Protein AF-A0A6V7LT53-F1 (afdb_monomer_lite)

InterPro domains:
  IPR000277 Cys/Met metabolism, pyridoxal phosphate-dependent enzyme [PF01053] (1-45)
  IPR000277 Cys/Met metabolism, pyridoxal phosphate-dependent enzyme [PTHR11808] (1-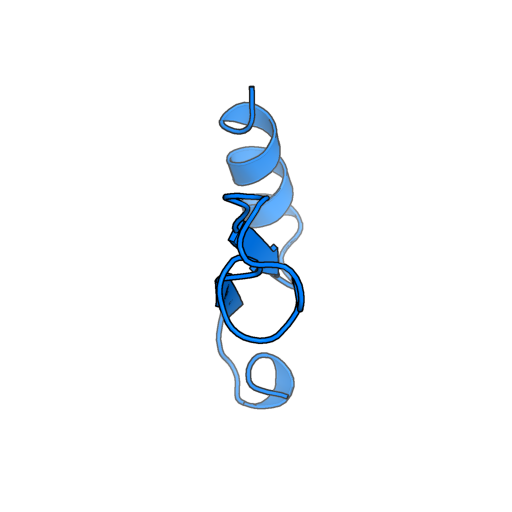45)
  IPR015421 Pyridoxal phosphate-dependent transferase, major domain [G3DSA:3.40.640.10] (1-45)
  IPR015424 Pyridoxal phosphate-dependent transferase [SSF53383] (1-45)

Sequence (45 aa):
KPLDLGADFVIYSLSKFMNGHSDVIMGAVITRRDDLEQRLRYIQN

Structure (mmCIF, N/CA/C/O backbone):
data_AF-A0A6V7LT53-F1
#
_entry.id   AF-A0A6V7LT53-F1
#
loop_
_atom_site.group_PDB
_atom_site.id
_atom_site.type_symbol
_atom_site.label_atom_id
_atom_site.label_alt_id
_atom_site.label_comp_id
_atom_site.label_asym_id
_atom_site.label_entity_id
_atom_site.label_seq_id
_atom_site.pdbx_PDB_ins_code
_atom_site.Cartn_x
_atom_site.Cartn_y
_atom_site.Cartn_z
_atom_site.occupancy
_atom_site.B_iso_or_equiv
_atom_site.auth_seq_id
_atom_site.auth_comp_id
_atom_site.auth_asym_id
_atom_site.auth_atom_id
_atom_site.pdbx_PDB_model_num
ATOM 1 N N . LYS A 1 1 ? -1.853 -4.232 -7.994 1.00 61.22 1 LYS A N 1
ATOM 2 C CA . LYS A 1 1 ? -2.880 -5.222 -7.595 1.00 61.22 1 LYS A CA 1
ATOM 3 C C . LYS A 1 1 ? -2.509 -6.092 -6.365 1.00 61.22 1 LYS A C 1
ATOM 5 O O . LYS A 1 1 ? -2.809 -7.275 -6.400 1.00 61.22 1 LYS A O 1
ATOM 10 N N . PRO A 1 2 ? -1.911 -5.589 -5.258 1.00 70.44 2 PRO A N 1
ATOM 11 C CA . PRO A 1 2 ? -1.815 -6.403 -4.031 1.00 70.44 2 PRO A CA 1
ATOM 12 C C . PRO A 1 2 ? -3.096 -6.369 -3.182 1.00 70.44 2 PRO A C 1
ATOM 14 O O . PRO A 1 2 ? -3.439 -7.363 -2.557 1.00 70.44 2 PRO A O 1
ATOM 17 N N . LEU A 1 3 ? -3.847 -5.259 -3.208 1.00 71.81 3 LEU A N 1
ATOM 18 C CA . LEU A 1 3 ? -5.131 -5.149 -2.502 1.00 71.81 3 LEU A CA 1
ATOM 19 C C . LEU A 1 3 ? -6.119 -6.221 -2.986 1.00 71.81 3 LEU A C 1
ATOM 21 O O . LEU A 1 3 ? -6.759 -6.886 -2.183 1.00 71.81 3 LEU A O 1
ATOM 25 N N . ASP A 1 4 ? -6.197 -6.474 -4.292 1.00 75.12 4 ASP A N 1
ATOM 26 C CA . ASP A 1 4 ? -7.084 -7.499 -4.875 1.00 75.12 4 ASP A CA 1
ATOM 27 C C . ASP A 1 4 ? -6.745 -8.933 -4.444 1.00 75.12 4 ASP A C 1
ATOM 29 O O . ASP A 1 4 ? -7.576 -9.821 -4.586 1.00 75.12 4 ASP A O 1
ATOM 33 N N . LEU A 1 5 ? -5.558 -9.147 -3.872 1.00 79.44 5 LEU A N 1
ATOM 34 C CA . LEU A 1 5 ? -5.110 -10.433 -3.335 1.00 79.44 5 LEU A CA 1
ATOM 35 C C . LEU A 1 5 ? -5.402 -10.586 -1.833 1.00 79.44 5 LEU A C 1
ATOM 37 O O . LEU A 1 5 ? -4.970 -11.559 -1.225 1.00 79.44 5 LEU A O 1
ATOM 41 N N . GLY A 1 6 ? -6.124 -9.634 -1.231 1.00 78.75 6 GLY A N 1
ATOM 42 C CA . GLY A 1 6 ? -6.501 -9.667 0.184 1.00 78.75 6 GLY A CA 1
ATOM 43 C C . GLY A 1 6 ? -5.536 -8.940 1.120 1.00 78.75 6 GLY A C 1
ATOM 44 O O . GLY A 1 6 ? -5.671 -9.064 2.329 1.00 78.75 6 GLY A O 1
ATOM 45 N N . ALA A 1 7 ? -4.578 -8.170 0.597 1.00 80.56 7 ALA A N 1
ATOM 46 C CA . ALA A 1 7 ? -3.740 -7.326 1.445 1.00 80.56 7 ALA A CA 1
ATOM 47 C C . ALA A 1 7 ? -4.564 -6.182 2.066 1.00 80.56 7 ALA A C 1
ATOM 49 O O . ALA A 1 7 ? -5.264 -5.464 1.348 1.00 80.56 7 ALA A O 1
ATOM 50 N N . ASP A 1 8 ? -4.435 -5.971 3.378 1.00 72.75 8 ASP A N 1
ATOM 51 C CA . ASP A 1 8 ? -5.058 -4.841 4.088 1.00 72.75 8 ASP A CA 1
ATOM 52 C C . ASP A 1 8 ? -4.361 -3.502 3.800 1.00 72.75 8 ASP A C 1
ATOM 54 O O . ASP A 1 8 ? -4.992 -2.440 3.796 1.00 72.75 8 ASP A O 1
ATOM 58 N N . PHE A 1 9 ? -3.054 -3.558 3.524 1.00 77.69 9 PHE A N 1
ATOM 59 C CA . PHE A 1 9 ? -2.218 -2.396 3.256 1.00 77.69 9 PHE A CA 1
ATOM 60 C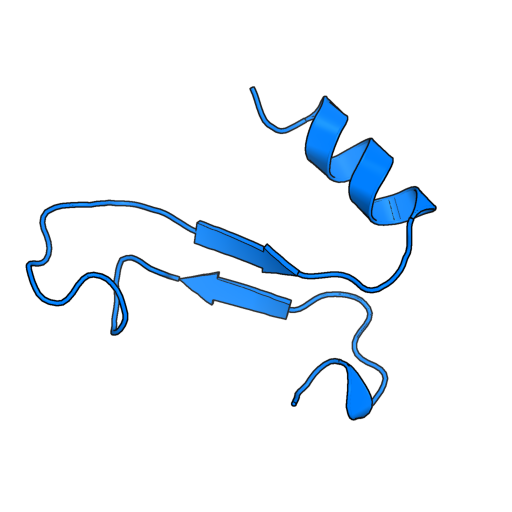 C . PHE A 1 9 ? -1.273 -2.636 2.092 1.00 77.69 9 PHE A C 1
ATOM 62 O O . PHE A 1 9 ? -0.671 -3.702 1.950 1.00 77.69 9 PHE A O 1
ATOM 69 N N . VAL A 1 10 ? -1.079 -1.589 1.299 1.00 81.25 10 VAL A N 1
ATOM 70 C CA . VAL A 1 10 ? -0.013 -1.520 0.307 1.00 81.25 10 VAL A CA 1
ATOM 71 C C . VAL A 1 10 ? 0.775 -0.248 0.532 1.00 81.25 10 VAL A C 1
ATOM 73 O O . VAL A 1 10 ? 0.218 0.845 0.499 1.00 81.25 10 VAL A O 1
ATOM 76 N N . ILE A 1 11 ? 2.077 -0.399 0.751 1.00 79.75 11 ILE A N 1
ATOM 77 C CA . ILE A 1 11 ? 2.990 0.713 0.995 1.00 79.75 11 ILE A CA 1
ATOM 78 C C . ILE A 1 11 ? 3.874 0.880 -0.237 1.00 79.75 11 ILE A C 1
ATOM 80 O O . ILE A 1 11 ? 4.563 -0.055 -0.647 1.00 79.75 11 ILE A O 1
ATOM 84 N N . TYR A 1 12 ? 3.865 2.077 -0.814 1.00 77.12 12 TYR A N 1
ATOM 85 C CA . TYR A 1 12 ? 4.735 2.461 -1.917 1.00 77.12 12 TYR A CA 1
ATOM 86 C C . TYR A 1 12 ? 5.795 3.444 -1.429 1.00 77.12 12 TYR A C 1
ATOM 88 O O . TYR A 1 12 ? 5.484 4.483 -0.850 1.00 77.12 12 TYR A O 1
ATOM 96 N N . SER A 1 13 ? 7.059 3.134 -1.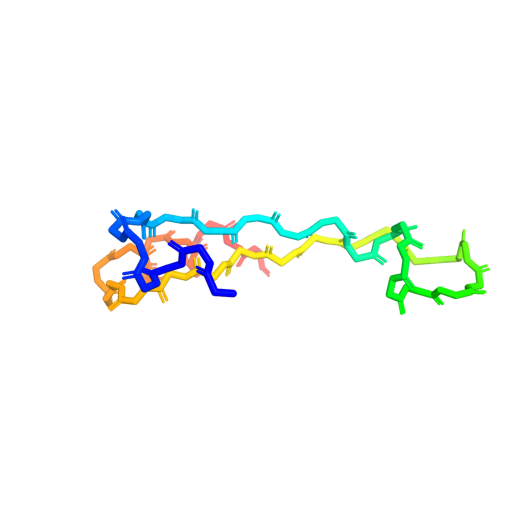714 1.00 71.69 13 SER A N 1
ATOM 97 C CA . SER A 1 13 ? 8.151 4.103 -1.632 1.00 71.69 13 SER A CA 1
ATOM 98 C C . SER A 1 13 ? 8.153 4.915 -2.925 1.00 71.69 13 SER A C 1
ATOM 100 O O . SER A 1 13 ? 8.606 4.439 -3.968 1.00 71.69 13 SER A O 1
ATOM 102 N N . LEU A 1 14 ? 7.613 6.133 -2.861 1.00 67.62 14 LEU A N 1
ATOM 103 C CA . LEU A 1 14 ? 7.542 7.023 -4.019 1.00 67.62 14 LEU A CA 1
ATOM 104 C C . LEU A 1 14 ? 8.924 7.586 -4.370 1.00 67.62 14 LEU A C 1
ATOM 106 O O . LEU A 1 14 ? 9.214 7.792 -5.543 1.00 67.62 14 LEU A O 1
ATOM 110 N N . SER A 1 15 ? 9.815 7.697 -3.381 1.00 60.62 15 SER A N 1
ATOM 111 C CA . SER A 1 15 ? 11.222 8.101 -3.528 1.00 60.62 15 SER A CA 1
ATOM 112 C C . SER A 1 15 ? 12.093 7.180 -4.392 1.00 60.62 15 SER A C 1
ATOM 114 O O . SER A 1 15 ? 13.208 7.553 -4.743 1.00 60.62 15 SER A O 1
ATOM 116 N N . LYS A 1 16 ? 11.612 5.979 -4.735 1.00 57.78 16 LYS A N 1
ATOM 117 C CA . LYS A 1 16 ? 12.302 5.041 -5.632 1.00 57.78 16 LYS A CA 1
ATOM 118 C C . LYS A 1 16 ? 11.923 5.317 -7.095 1.00 57.78 16 LYS A C 1
ATOM 120 O O . LYS A 1 16 ? 12.456 6.219 -7.723 1.00 57.78 16 LYS A O 1
ATOM 125 N N . PHE A 1 17 ? 11.003 4.527 -7.647 1.00 54.66 17 PHE A N 1
ATOM 126 C CA . PHE A 1 17 ? 10.696 4.519 -9.082 1.00 54.66 17 PHE A CA 1
ATOM 127 C C . PHE A 1 17 ? 9.723 5.615 -9.529 1.00 54.66 17 PHE A C 1
ATOM 129 O O . PHE A 1 17 ? 9.686 5.927 -10.714 1.00 54.66 17 PHE A O 1
ATOM 136 N N . MET A 1 18 ? 8.922 6.177 -8.617 1.00 54.44 18 MET A N 1
ATOM 137 C CA . MET A 1 18 ? 7.885 7.150 -8.982 1.00 54.44 18 MET A CA 1
ATOM 138 C C . MET A 1 18 ? 8.392 8.590 -8.992 1.00 54.44 18 MET A C 1
ATOM 140 O O . MET A 1 18 ? 7.858 9.399 -9.740 1.00 54.44 18 MET A O 1
ATOM 144 N N . ASN A 1 19 ? 9.422 8.904 -8.204 1.00 55.81 19 ASN A N 1
ATOM 145 C CA . ASN A 1 19 ? 9.955 10.256 -8.143 1.00 55.81 19 ASN A CA 1
ATOM 146 C C . ASN A 1 19 ? 10.848 10.614 -9.347 1.00 55.81 19 ASN A C 1
ATOM 148 O O . ASN A 1 19 ? 10.932 11.777 -9.705 1.00 55.81 19 ASN A O 1
ATOM 152 N N . GLY A 1 20 ? 11.508 9.647 -9.999 1.00 56.16 20 GLY A N 1
ATOM 153 C CA . GLY A 1 20 ? 12.255 9.852 -11.258 1.00 56.16 20 GLY A CA 1
ATOM 154 C C . GLY A 1 20 ? 13.464 10.810 -11.210 1.00 56.16 20 GLY A C 1
ATOM 155 O O . GLY A 1 20 ? 14.299 10.761 -12.109 1.00 56.16 20 GLY A O 1
ATOM 156 N N . HIS A 1 21 ? 13.588 11.638 -10.168 1.00 61.78 21 HIS A N 1
ATOM 157 C CA . HIS A 1 21 ? 14.564 12.721 -10.034 1.00 61.78 21 HIS A CA 1
ATOM 158 C C . HIS A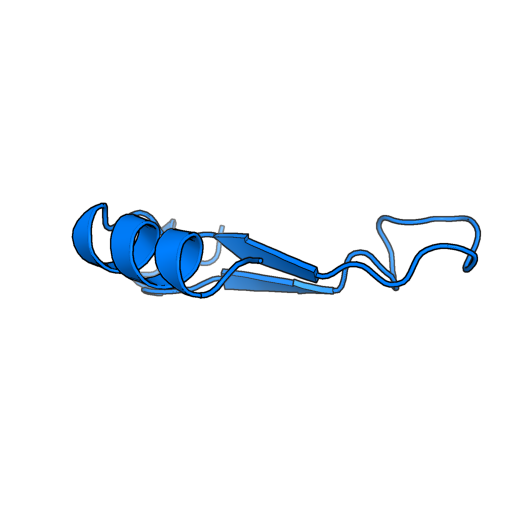 1 21 ? 15.286 12.728 -8.666 1.00 61.78 21 HIS A C 1
ATOM 160 O O . HIS A 1 21 ? 16.129 13.580 -8.410 1.00 61.78 21 HIS A O 1
ATOM 166 N N . SER A 1 22 ? 15.028 11.724 -7.810 1.00 58.28 22 SER A N 1
ATOM 167 C CA . SER A 1 22 ? 15.732 11.463 -6.530 1.00 58.28 22 SER A CA 1
ATOM 168 C C . SER A 1 22 ? 15.760 12.614 -5.505 1.00 58.28 22 SER A C 1
ATOM 170 O O . SER A 1 22 ? 16.517 12.571 -4.540 1.00 58.28 22 SER A O 1
AT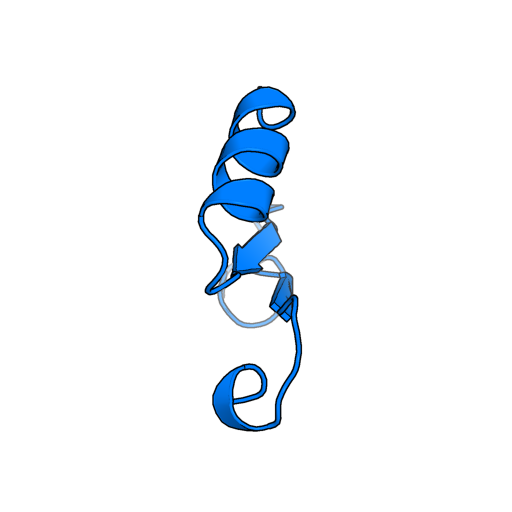OM 172 N N . ASP A 1 23 ? 14.910 13.613 -5.681 1.00 65.88 23 ASP A N 1
ATOM 173 C CA . ASP A 1 23 ? 14.824 14.872 -4.934 1.00 65.88 23 ASP A CA 1
ATOM 174 C C . ASP A 1 23 ? 13.667 14.935 -3.915 1.00 65.88 23 ASP A C 1
ATOM 176 O O . ASP A 1 23 ? 13.624 15.835 -3.078 1.00 65.88 23 ASP A O 1
ATOM 180 N N . VAL A 1 24 ? 12.755 13.959 -3.921 1.00 63.66 24 VAL A N 1
ATOM 181 C CA . VAL A 1 24 ? 11.588 13.886 -3.034 1.00 63.66 24 VAL A CA 1
ATOM 182 C C . VAL A 1 24 ? 11.606 12.588 -2.235 1.00 63.66 24 VAL A C 1
ATOM 184 O O . VAL A 1 24 ? 11.587 11.478 -2.779 1.00 63.66 24 VAL A O 1
ATOM 187 N N . ILE A 1 25 ? 11.571 12.729 -0.908 1.00 73.00 25 ILE A N 1
ATOM 188 C CA . ILE A 1 25 ? 11.334 11.622 0.018 1.00 73.00 25 ILE A CA 1
ATOM 189 C C . ILE A 1 25 ? 9.843 11.586 0.340 1.00 73.00 25 ILE A C 1
ATOM 191 O O . ILE A 1 25 ? 9.350 12.381 1.133 1.00 73.00 25 ILE A O 1
ATOM 195 N N . MET A 1 26 ? 9.118 10.656 -0.283 1.00 71.06 26 MET A N 1
ATOM 196 C CA . MET A 1 26 ? 7.694 10.457 -0.025 1.00 71.06 26 MET A CA 1
ATOM 197 C C . MET A 1 26 ? 7.342 8.967 -0.025 1.00 71.06 26 MET A C 1
ATOM 199 O O . MET A 1 26 ? 7.907 8.166 -0.778 1.00 71.06 26 MET A O 1
ATOM 203 N N . GLY A 1 27 ? 6.402 8.596 0.838 1.00 79.06 27 GLY A N 1
ATOM 204 C CA . GLY A 1 27 ? 5.768 7.285 0.863 1.00 79.06 27 GLY A CA 1
ATOM 205 C C . GLY A 1 27 ? 4.256 7.436 0.745 1.00 79.06 27 GLY A C 1
ATOM 206 O O . GLY A 1 27 ? 3.699 8.433 1.197 1.00 79.06 27 GLY A O 1
ATOM 207 N N . ALA A 1 28 ? 3.598 6.451 0.143 1.00 79.38 28 ALA A N 1
ATOM 208 C CA . ALA A 1 28 ? 2.144 6.369 0.096 1.00 79.38 28 ALA A CA 1
ATOM 209 C C . ALA A 1 28 ? 1.682 5.055 0.719 1.00 79.38 28 ALA A C 1
ATOM 211 O O . ALA A 1 28 ? 2.243 3.996 0.436 1.00 79.38 28 ALA A O 1
ATOM 212 N N . VAL A 1 29 ? 0.643 5.125 1.544 1.00 82.94 29 VAL A N 1
ATOM 213 C CA . VAL A 1 29 ? -0.038 3.957 2.103 1.00 82.94 29 VAL A CA 1
ATOM 214 C C . VAL A 1 29 ? -1.430 3.909 1.490 1.00 82.94 29 VAL A C 1
ATOM 216 O O . VAL A 1 29 ? -2.166 4.889 1.554 1.00 82.94 29 VAL A O 1
ATOM 219 N N . ILE A 1 30 ? -1.780 2.784 0.873 1.00 83.62 30 ILE A N 1
ATOM 220 C CA . ILE A 1 30 ? -3.088 2.555 0.259 1.00 83.62 30 ILE A CA 1
ATOM 221 C C . ILE A 1 30 ? -3.781 1.432 1.022 1.00 83.62 30 ILE A C 1
ATOM 223 O O . ILE A 1 30 ? -3.218 0.350 1.202 1.00 83.62 30 ILE A O 1
ATOM 227 N N . THR A 1 31 ? -5.013 1.686 1.444 1.00 84.31 31 THR A N 1
ATOM 228 C CA . THR A 1 31 ? -5.903 0.706 2.068 1.00 84.31 31 THR A CA 1
ATOM 229 C C . THR A 1 31 ? -7.301 0.838 1.465 1.00 84.31 31 THR A C 1
ATOM 231 O O . THR A 1 31 ? -7.638 1.883 0.914 1.00 84.31 31 THR A O 1
ATOM 234 N N . ARG A 1 32 ? -8.106 -0.229 1.521 1.00 82.38 32 ARG A N 1
ATOM 235 C CA . ARG A 1 32 ? -9.527 -0.209 1.108 1.00 82.38 32 ARG A CA 1
ATOM 236 C C . ARG A 1 32 ? -10.488 -0.091 2.291 1.00 82.38 32 ARG A C 1
ATOM 238 O O . ARG A 1 32 ? -11.692 -0.226 2.115 1.00 82.38 32 ARG A O 1
ATOM 245 N N . ARG A 1 33 ? -9.944 0.060 3.497 1.00 82.88 33 ARG A N 1
ATOM 246 C CA . ARG A 1 33 ? -10.683 0.056 4.752 1.00 82.88 33 ARG A CA 1
ATOM 247 C C . ARG A 1 33 ? -10.763 1.468 5.306 1.00 82.88 33 ARG A C 1
ATOM 249 O O . ARG A 1 33 ? -9.741 2.030 5.698 1.00 82.88 33 ARG A O 1
ATOM 256 N N . ASP A 1 34 ? -11.977 1.998 5.371 1.00 83.75 34 ASP A N 1
ATOM 257 C CA . ASP A 1 34 ? -12.234 3.361 5.843 1.00 83.75 34 ASP A CA 1
ATOM 258 C C . ASP A 1 34 ?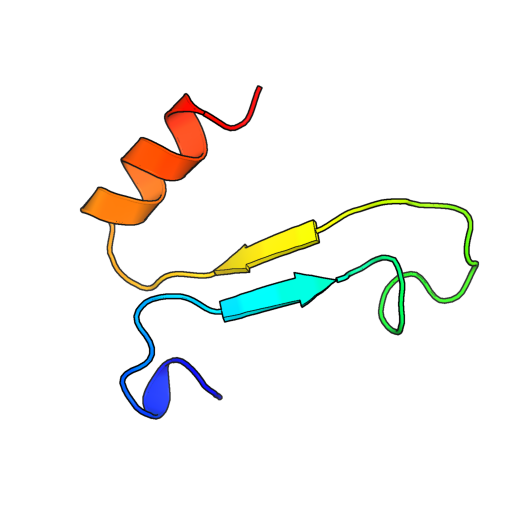 -11.816 3.549 7.312 1.00 83.75 34 ASP A C 1
ATOM 260 O O . ASP A 1 34 ? -11.296 4.597 7.685 1.00 83.75 34 ASP A O 1
ATOM 264 N N . ASP A 1 35 ? -11.938 2.510 8.147 1.00 86.38 35 ASP A N 1
ATOM 265 C CA . ASP A 1 35 ? -11.506 2.549 9.551 1.00 86.38 35 ASP A CA 1
ATOM 266 C C . ASP A 1 35 ? -9.981 2.687 9.699 1.00 86.38 35 ASP A C 1
ATOM 268 O O . ASP A 1 35 ? -9.486 3.325 10.631 1.00 86.38 35 ASP A O 1
ATOM 272 N N . LEU A 1 36 ? -9.223 2.104 8.769 1.00 83.62 36 LEU A N 1
ATOM 273 C CA . LEU A 1 36 ? -7.765 2.191 8.743 1.00 83.62 36 LEU A CA 1
ATOM 274 C C . LEU A 1 36 ? -7.298 3.500 8.096 1.00 83.62 36 LEU A C 1
ATOM 276 O O . LEU A 1 36 ? -6.315 4.079 8.561 1.00 83.62 36 LEU A O 1
ATOM 280 N N . GLU A 1 37 ? -8.014 3.991 7.081 1.00 86.38 37 GLU A N 1
ATOM 281 C CA . GLU A 1 37 ? -7.767 5.297 6.453 1.00 86.38 37 GLU A CA 1
ATOM 282 C C . GLU A 1 37 ? -7.920 6.436 7.462 1.00 86.38 37 GLU A C 1
ATOM 284 O O . GLU A 1 37 ? -7.000 7.240 7.598 1.00 86.38 37 GLU A O 1
ATOM 289 N N . GLN A 1 38 ? -8.997 6.445 8.253 1.00 83.00 38 GLN A N 1
ATOM 290 C CA . GLN A 1 38 ? -9.219 7.472 9.276 1.00 83.00 38 GLN A CA 1
ATOM 291 C C . GLN A 1 38 ? -8.106 7.505 10.331 1.00 83.00 38 GLN A C 1
ATOM 293 O O . GLN A 1 38 ? -7.647 8.578 10.728 1.00 83.00 38 GLN A O 1
ATOM 298 N N . ARG A 1 39 ? -7.627 6.334 10.770 1.00 84.44 39 ARG A N 1
ATOM 299 C CA . ARG A 1 39 ? -6.523 6.237 11.742 1.00 84.44 39 ARG A CA 1
ATOM 300 C C . ARG A 1 39 ? -5.195 6.684 11.139 1.00 84.44 39 ARG A C 1
ATOM 302 O O . ARG A 1 39 ? -4.427 7.362 11.816 1.00 84.44 39 ARG A O 1
ATOM 309 N N . LEU A 1 40 ? -4.928 6.326 9.882 1.00 83.00 40 LEU A N 1
ATOM 310 C CA . LEU A 1 40 ? -3.736 6.776 9.162 1.00 83.00 40 LEU A CA 1
ATOM 311 C C . LEU A 1 40 ? -3.756 8.291 8.946 1.00 83.00 40 LEU A C 1
ATOM 313 O O . LEU A 1 40 ? -2.747 8.942 9.197 1.00 83.00 40 LEU A O 1
ATOM 317 N N . ARG A 1 41 ? -4.904 8.854 8.558 1.00 81.62 41 ARG A N 1
ATOM 318 C CA . ARG A 1 41 ? -5.090 10.295 8.361 1.00 81.62 41 ARG A CA 1
ATOM 319 C C . ARG A 1 41 ? -4.913 11.086 9.655 1.00 81.62 41 ARG A C 1
ATOM 321 O O . ARG A 1 41 ? -4.356 12.168 9.612 1.00 81.62 41 ARG A O 1
ATOM 328 N N . TYR A 1 42 ? -5.338 10.547 10.797 1.00 85.06 42 TYR A N 1
ATOM 329 C CA . TYR A 1 42 ? -5.090 11.179 12.097 1.00 85.06 42 TYR A CA 1
ATOM 330 C C . TYR A 1 42 ? -3.592 11.270 12.445 1.00 85.06 42 TYR A C 1
ATOM 332 O O . TYR A 1 42 ? -3.164 12.221 13.088 1.00 85.06 42 TYR A O 1
ATOM 340 N N . ILE A 1 43 ? -2.797 10.271 12.047 1.00 84.75 43 ILE A N 1
ATOM 341 C CA . ILE A 1 43 ? -1.350 10.209 12.325 1.00 84.75 43 ILE A CA 1
ATOM 342 C C . ILE A 1 43 ? -0.541 10.997 11.280 1.00 84.75 43 ILE A C 1
ATOM 344 O O . ILE A 1 43 ? 0.576 11.437 11.553 1.00 84.75 43 ILE A O 1
ATOM 348 N N . GLN A 1 44 ? -1.078 11.154 10.071 1.00 77.88 44 GLN A N 1
ATOM 349 C CA . GLN A 1 44 ? -0.475 11.931 8.997 1.00 77.88 44 GLN A CA 1
ATOM 350 C C . GLN A 1 44 ? -0.611 13.430 9.321 1.00 77.88 44 GLN A C 1
ATOM 352 O O . GLN A 1 44 ? -1.704 13.974 9.215 1.00 77.88 44 GLN A O 1
ATOM 357 N N . ASN A 1 45 ? 0.500 14.039 9.765 1.00 54.28 45 ASN A N 1
ATOM 358 C CA . ASN A 1 45 ? 0.615 15.449 10.186 1.00 54.28 45 ASN A CA 1
ATOM 359 C C . ASN A 1 45 ? -0.085 16.454 9.264 1.00 54.28 45 ASN A C 1
ATOM 361 O O . ASN A 1 45 ? 0.078 16.326 8.027 1.00 54.28 45 ASN A O 1
#

Organism: NCBI:txid1563983

pLDDT: mean 73.93, std 10.34, range [54.28, 86.38]

Foldseek 3Di:
DVVVVVDQKDKDQCCPPPVVPNPDGDMDIDGPDPVVVVVVVVVVD

Radius of gyration: 12.34 Å; chains: 1; bounding box: 28×26×24 Å

Secondary structure (DSSP, 8-state):
--GGGT-S-EEEETTTTTTSSS----EEEE-S-HHHHHHHHHH--